Protein AF-A0A5B0G211-F1 (afdb_monomer_lite)

Structure (mmCIF, N/CA/C/O backbone):
data_AF-A0A5B0G211-F1
#
_entry.id   AF-A0A5B0G211-F1
#
loop_
_atom_site.group_PDB
_atom_site.id
_atom_site.type_symbol
_atom_site.label_atom_id
_atom_site.label_alt_id
_at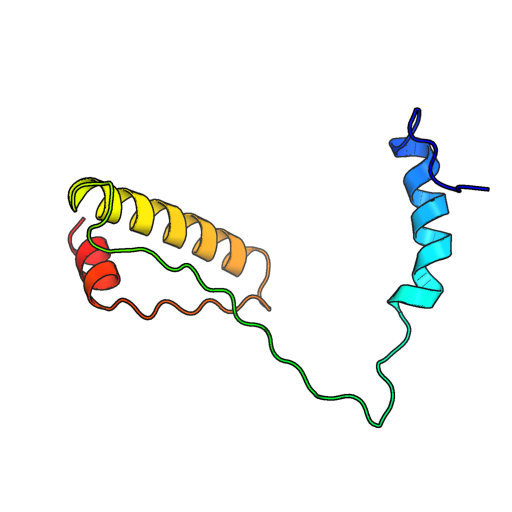om_site.label_comp_id
_atom_site.label_asym_id
_atom_site.label_entity_id
_atom_site.label_seq_id
_atom_site.pdbx_PDB_ins_code
_atom_site.Cartn_x
_atom_site.Cartn_y
_atom_site.Cartn_z
_atom_site.occupancy
_atom_site.B_iso_or_equiv
_atom_site.auth_seq_id
_atom_site.auth_comp_id
_atom_site.auth_asym_id
_atom_site.auth_atom_id
_atom_site.pdbx_PDB_model_num
ATOM 1 N N . MET A 1 1 ? 22.307 7.176 -25.253 1.00 54.75 1 MET A N 1
ATOM 2 C CA . MET A 1 1 ? 21.223 7.996 -25.826 1.00 54.75 1 MET A CA 1
ATOM 3 C C . MET A 1 1 ? 19.943 7.489 -25.202 1.00 54.75 1 MET A C 1
ATOM 5 O O . MET A 1 1 ? 19.738 6.282 -25.233 1.00 54.75 1 MET A O 1
ATOM 9 N N . ASP A 1 2 ? 19.187 8.359 -24.540 1.00 81.38 2 ASP A N 1
ATOM 10 C CA . ASP A 1 2 ? 17.922 7.975 -23.911 1.00 81.38 2 ASP A CA 1
ATOM 11 C C . ASP A 1 2 ? 16.905 7.593 -25.000 1.00 81.38 2 ASP A C 1
ATOM 13 O O . ASP A 1 2 ? 16.840 8.247 -26.041 1.00 81.38 2 ASP A O 1
ATOM 17 N N . ARG A 1 3 ? 16.187 6.483 -24.806 1.00 88.50 3 ARG A N 1
ATOM 18 C CA . ARG A 1 3 ? 15.152 5.984 -25.733 1.00 88.50 3 ARG A CA 1
ATOM 19 C C . ARG A 1 3 ? 13.772 6.538 -25.393 1.00 88.50 3 ARG A C 1
ATOM 21 O O . ARG A 1 3 ? 12.847 6.351 -26.179 1.00 88.50 3 ARG A O 1
ATOM 28 N N . LEU A 1 4 ? 13.650 7.195 -24.243 1.00 94.31 4 LEU A N 1
ATOM 29 C CA . LEU A 1 4 ? 12.492 7.974 -23.856 1.00 94.31 4 LEU A CA 1
ATOM 30 C C . LEU A 1 4 ? 12.718 9.434 -24.265 1.00 94.31 4 LEU A C 1
ATOM 32 O O . LEU A 1 4 ? 13.676 10.069 -23.828 1.00 94.31 4 LEU A O 1
ATOM 36 N N . ASP A 1 5 ? 11.822 9.971 -25.087 1.00 94.56 5 ASP A N 1
ATOM 37 C CA . ASP A 1 5 ? 11.748 11.408 -25.334 1.00 94.56 5 ASP A CA 1
ATOM 38 C C . ASP A 1 5 ? 10.810 12.032 -24.297 1.00 94.56 5 ASP A C 1
ATOM 40 O O . ASP A 1 5 ? 9.620 11.721 -24.247 1.00 94.56 5 ASP A O 1
ATOM 44 N N . LEU A 1 6 ? 11.339 12.918 -23.454 1.00 93.50 6 LEU A N 1
ATOM 45 C CA . LEU A 1 6 ? 10.555 13.593 -22.417 1.00 93.50 6 LEU A CA 1
ATOM 46 C C . LEU A 1 6 ? 9.543 14.594 -22.989 1.00 93.50 6 LEU A C 1
ATOM 48 O O . LEU A 1 6 ? 8.582 14.938 -22.301 1.00 93.50 6 LEU A O 1
ATOM 52 N N . PHE A 1 7 ? 9.736 15.047 -24.228 1.00 95.38 7 PHE A N 1
ATOM 53 C CA . PHE A 1 7 ? 8.795 15.920 -24.925 1.00 95.38 7 PHE A CA 1
ATOM 54 C C . PHE A 1 7 ? 7.752 15.139 -25.732 1.00 95.38 7 PHE A C 1
ATOM 56 O O . PHE A 1 7 ? 6.742 15.720 -26.127 1.00 95.38 7 PHE A O 1
ATOM 63 N N . ASP A 1 8 ? 7.950 13.831 -25.922 1.00 95.50 8 ASP A N 1
ATOM 64 C CA . ASP A 1 8 ? 6.996 12.937 -26.579 1.00 95.50 8 ASP A CA 1
ATOM 65 C C . ASP A 1 8 ? 7.008 11.532 -25.952 1.00 95.50 8 ASP A C 1
ATOM 67 O O . ASP A 1 8 ? 7.412 10.518 -26.533 1.00 95.50 8 ASP A O 1
ATOM 71 N N . VAL A 1 9 ? 6.559 11.481 -24.699 1.00 95.19 9 VAL A N 1
ATOM 72 C CA . VAL A 1 9 ? 6.549 10.252 -23.896 1.00 95.19 9 VAL A CA 1
ATOM 73 C C . VAL A 1 9 ? 5.642 9.190 -24.511 1.00 95.19 9 VAL A C 1
ATOM 75 O O . VAL A 1 9 ? 5.977 8.009 -24.484 1.00 95.19 9 VAL A O 1
ATOM 78 N N . ILE A 1 10 ? 4.490 9.580 -25.062 1.00 96.56 10 ILE A N 1
ATOM 79 C CA . ILE A 1 10 ? 3.498 8.620 -25.563 1.00 96.56 10 ILE A CA 1
ATOM 80 C C . ILE A 1 10 ? 4.072 7.835 -26.746 1.00 96.56 10 ILE A C 1
ATOM 82 O O . ILE A 1 10 ? 3.958 6.608 -26.761 1.00 96.56 10 ILE A O 1
ATOM 86 N N . SER A 1 11 ? 4.711 8.513 -27.707 1.00 95.94 11 SER A N 1
ATOM 87 C CA . SER A 1 11 ? 5.265 7.841 -28.887 1.00 95.94 11 SER A CA 1
ATOM 88 C C . SER A 1 11 ? 6.531 7.039 -28.563 1.00 95.94 11 SER A C 1
ATOM 90 O O . SER A 1 11 ? 6.724 5.941 -29.092 1.00 95.94 11 SER A O 1
ATOM 92 N N . SER A 1 12 ? 7.370 7.537 -27.648 1.00 96.25 12 SER A N 1
ATOM 93 C CA . SER A 1 12 ? 8.661 6.924 -27.315 1.00 96.25 12 SER A CA 1
ATOM 94 C C . SER A 1 12 ? 8.582 5.822 -26.245 1.00 96.25 12 SER A C 1
ATOM 96 O O . SER A 1 12 ? 9.463 4.959 -26.177 1.00 96.25 12 SER A O 1
ATOM 98 N N . ALA A 1 13 ? 7.503 5.759 -25.452 1.00 95.81 13 ALA A N 1
ATOM 99 C CA . ALA A 1 13 ? 7.363 4.804 -24.348 1.00 95.81 13 ALA A CA 1
ATOM 100 C C . ALA A 1 13 ? 7.486 3.336 -24.779 1.00 95.81 13 ALA A C 1
ATOM 102 O O . ALA A 1 13 ? 8.069 2.533 -24.050 1.00 95.81 13 ALA A O 1
ATOM 103 N N . SER A 1 14 ? 6.947 2.958 -25.945 1.00 96.00 14 SER A N 1
ATOM 104 C CA . SER A 1 14 ? 7.037 1.568 -26.411 1.00 96.00 14 SER A CA 1
ATOM 105 C C . SER A 1 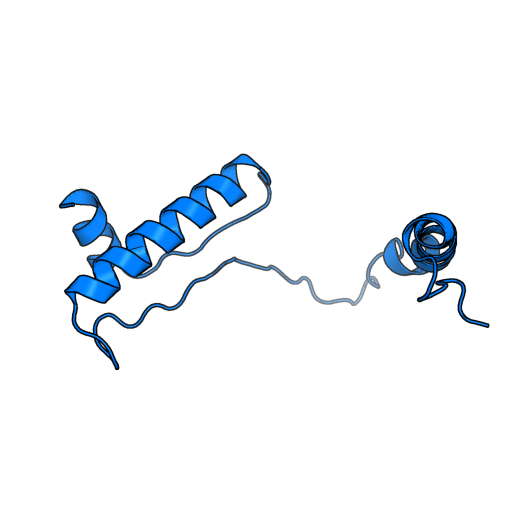14 ? 8.485 1.156 -26.673 1.00 96.00 14 SER A C 1
ATOM 107 O O . SER A 1 14 ? 8.882 0.060 -26.284 1.00 96.00 14 SER A O 1
ATOM 109 N N . ALA A 1 15 ? 9.286 2.037 -27.280 1.00 95.12 15 ALA A N 1
ATOM 110 C CA . ALA A 1 15 ? 10.694 1.769 -27.553 1.00 95.12 15 ALA A CA 1
ATOM 111 C C . ALA A 1 15 ? 11.495 1.630 -26.251 1.00 95.12 15 ALA A C 1
ATOM 113 O O . ALA A 1 15 ? 12.269 0.686 -26.102 1.00 95.12 15 ALA A O 1
ATOM 114 N N . ALA A 1 16 ? 11.249 2.508 -25.274 1.00 95.00 16 ALA A N 1
ATOM 115 C CA . ALA A 1 16 ? 11.866 2.407 -23.954 1.00 95.00 16 ALA A CA 1
ATOM 116 C C . ALA A 1 16 ? 11.488 1.097 -23.228 1.00 95.00 16 ALA A C 1
ATOM 118 O O . ALA A 1 16 ? 12.354 0.435 -22.655 1.00 95.00 16 ALA A O 1
ATOM 119 N N . ARG A 1 17 ? 10.217 0.665 -23.291 1.00 95.44 17 ARG A N 1
ATOM 120 C CA 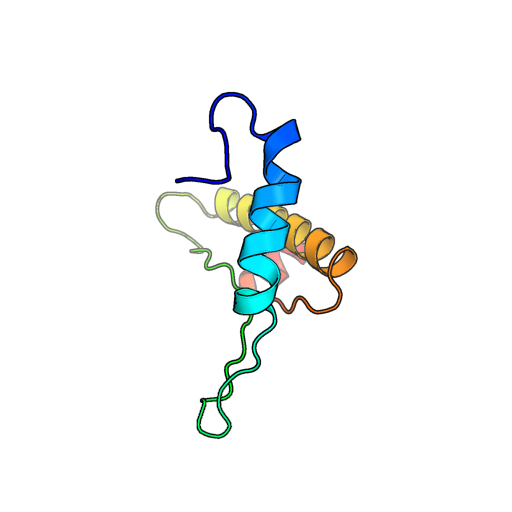. ARG A 1 17 ? 9.778 -0.618 -22.705 1.00 95.44 17 ARG A CA 1
ATOM 121 C C . ARG A 1 17 ? 10.462 -1.817 -23.357 1.00 95.44 17 ARG A C 1
ATOM 123 O O . ARG A 1 17 ? 10.856 -2.734 -22.641 1.00 95.44 17 ARG A O 1
ATOM 130 N N . SER A 1 18 ? 10.619 -1.812 -24.681 1.00 95.62 18 SER A N 1
ATOM 131 C CA . SER A 1 18 ? 11.307 -2.891 -25.401 1.00 95.62 18 SER A CA 1
ATOM 132 C C . SER A 1 18 ? 12.760 -3.056 -24.957 1.00 95.62 18 SER A C 1
ATOM 134 O O . SER A 1 18 ? 13.229 -4.183 -24.837 1.00 95.62 18 SER A O 1
ATOM 136 N N . GLU A 1 19 ? 13.451 -1.959 -24.654 1.00 95.00 19 GLU A N 1
ATOM 137 C CA . GLU A 1 19 ? 14.840 -1.980 -24.174 1.00 95.00 19 GLU A CA 1
ATOM 138 C C . GLU A 1 19 ? 14.951 -2.483 -22.722 1.00 95.00 19 GLU A C 1
ATOM 140 O O . GLU A 1 19 ? 15.916 -3.155 -22.363 1.00 95.00 19 GLU A O 1
ATOM 145 N N . LEU A 1 20 ? 13.946 -2.214 -21.878 1.00 94.94 20 LEU A N 1
ATOM 146 C CA . LEU A 1 20 ? 13.910 -2.682 -20.485 1.00 94.94 20 LEU A CA 1
ATOM 147 C C . LEU A 1 20 ? 13.457 -4.141 -20.340 1.00 94.94 20 LEU A C 1
ATOM 149 O O . LEU A 1 20 ? 13.823 -4.799 -19.363 1.00 94.94 20 LEU A O 1
ATOM 153 N N . ALA A 1 21 ? 12.665 -4.657 -21.285 1.00 96.62 21 ALA A N 1
ATOM 154 C CA . ALA A 1 21 ? 12.067 -5.988 -21.197 1.00 96.62 21 ALA A CA 1
ATOM 155 C C . ALA A 1 21 ? 13.088 -7.113 -20.917 1.00 96.62 21 ALA A C 1
ATOM 157 O O . ALA A 1 21 ? 12.823 -7.922 -20.023 1.00 96.62 21 ALA A O 1
ATOM 158 N N . PRO A 1 22 ? 14.275 -7.164 -21.560 1.00 95.81 22 PRO A N 1
ATOM 159 C CA . PRO A 1 22 ? 15.284 -8.177 -21.256 1.00 95.81 22 PRO A CA 1
ATOM 160 C C . PRO A 1 22 ? 15.832 -8.093 -19.831 1.00 95.81 22 PRO A C 1
ATOM 162 O O . PRO A 1 22 ? 16.206 -9.113 -19.271 1.00 95.81 22 PRO A O 1
ATOM 165 N N . ALA A 1 23 ? 15.902 -6.904 -19.227 1.00 94.94 23 ALA A N 1
ATOM 166 C CA . ALA A 1 23 ? 16.385 -6.749 -17.856 1.00 94.94 23 ALA A CA 1
ATOM 167 C C . ALA A 1 23 ? 15.309 -7.129 -16.829 1.00 94.94 23 ALA A C 1
ATOM 169 O O . ALA A 1 23 ? 15.610 -7.823 -15.862 1.00 94.94 23 ALA A O 1
ATOM 170 N N . LEU A 1 24 ? 14.059 -6.712 -17.060 1.00 95.38 24 LEU A N 1
ATOM 171 C CA . LEU A 1 24 ? 12.936 -6.928 -16.140 1.00 95.38 24 LEU A CA 1
ATOM 172 C C . LEU A 1 24 ? 12.418 -8.372 -16.124 1.00 95.38 24 LEU A C 1
ATOM 174 O O . LEU A 1 24 ? 11.824 -8.794 -15.139 1.00 95.38 24 LEU A O 1
ATOM 178 N N . THR A 1 25 ? 12.633 -9.128 -17.202 1.00 96.50 25 THR A N 1
ATOM 179 C CA . THR A 1 25 ? 12.213 -10.538 -17.305 1.00 96.50 25 THR A CA 1
ATOM 180 C C . THR A 1 25 ? 13.258 -11.525 -16.790 1.00 96.50 25 THR A C 1
ATOM 182 O O . THR A 1 25 ? 12.992 -12.727 -16.741 1.00 96.50 25 THR A O 1
ATOM 185 N N . ARG A 1 26 ? 14.449 -11.053 -16.396 1.00 95.75 26 ARG A N 1
ATOM 186 C CA . ARG A 1 26 ? 15.480 -11.929 -15.831 1.00 95.75 26 ARG A CA 1
ATOM 187 C C . ARG A 1 26 ? 15.009 -12.482 -14.485 1.00 95.75 26 ARG A C 1
ATOM 189 O O . ARG A 1 26 ? 14.666 -11.689 -13.607 1.00 95.75 26 ARG A O 1
ATOM 196 N N . PRO A 1 27 ? 15.027 -13.812 -14.292 1.00 93.44 27 PRO A N 1
ATOM 197 C CA . PRO A 1 27 ? 14.701 -14.390 -13.000 1.00 93.44 27 PRO A CA 1
ATOM 198 C C . PRO A 1 27 ? 15.767 -14.017 -11.966 1.00 93.44 27 PRO A C 1
ATOM 200 O O . PRO A 1 27 ? 16.900 -13.654 -12.303 1.00 93.44 27 PRO A O 1
ATOM 203 N N . ALA A 1 28 ? 15.400 -14.142 -10.694 1.00 93.12 28 ALA A N 1
ATOM 204 C CA . ALA A 1 28 ? 16.361 -14.068 -9.607 1.00 93.12 28 ALA A CA 1
ATOM 205 C C . ALA A 1 28 ? 17.413 -15.188 -9.737 1.00 93.12 28 ALA A C 1
ATOM 207 O O . ALA A 1 28 ? 17.142 -16.247 -10.303 1.00 93.12 28 ALA A O 1
ATOM 208 N N . HIS A 1 29 ? 18.619 -14.950 -9.218 1.00 92.75 29 HIS A N 1
ATOM 209 C CA . HIS A 1 29 ? 19.651 -15.985 -9.131 1.00 92.75 29 HIS A CA 1
ATOM 210 C C . HIS A 1 29 ? 19.209 -17.126 -8.203 1.00 92.75 29 HIS A C 1
ATOM 212 O O . HIS A 1 29 ? 18.483 -16.882 -7.245 1.00 92.75 29 HIS A O 1
ATOM 218 N N . ASP A 1 30 ? 19.717 -18.341 -8.414 1.00 91.75 30 ASP A N 1
ATOM 219 C CA . ASP A 1 30 ? 19.357 -19.517 -7.600 1.00 91.75 30 ASP A CA 1
ATOM 220 C C . ASP A 1 30 ? 19.675 -19.353 -6.103 1.00 91.75 30 ASP A C 1
ATOM 222 O O . ASP A 1 30 ? 19.049 -19.974 -5.250 1.00 91.75 30 ASP A O 1
ATOM 226 N N . SER A 1 31 ? 20.648 -18.500 -5.772 1.00 95.31 31 SER A N 1
ATOM 227 C CA . SER A 1 31 ? 21.025 -18.157 -4.397 1.00 95.31 31 SER A CA 1
ATOM 228 C C . SER A 1 31 ? 20.240 -16.978 -3.809 1.00 95.31 31 SER A C 1
ATOM 230 O O . SER A 1 31 ? 20.533 -16.547 -2.692 1.00 95.31 31 SER A O 1
ATOM 232 N N . ALA A 1 32 ? 19.287 -16.409 -4.549 1.00 95.31 32 ALA A N 1
ATOM 233 C CA . ALA A 1 32 ? 18.527 -15.254 -4.098 1.00 95.31 32 ALA A CA 1
ATOM 234 C C . ALA A 1 32 ? 17.561 -15.617 -2.961 1.00 95.31 32 ALA A C 1
ATOM 236 O O . ALA A 1 32 ? 16.991 -16.706 -2.902 1.00 95.31 32 ALA A O 1
ATOM 237 N N . GLN A 1 33 ? 17.341 -14.659 -2.062 1.00 95.50 33 GLN A N 1
ATOM 238 C CA . GLN A 1 33 ? 16.366 -14.795 -0.989 1.00 95.50 33 GLN A CA 1
ATOM 239 C C . GLN A 1 33 ? 14.936 -14.785 -1.547 1.00 95.50 33 GLN A C 1
ATOM 241 O O . GLN A 1 33 ? 14.597 -13.979 -2.413 1.00 95.50 33 GLN A O 1
ATOM 246 N N . THR A 1 34 ? 14.066 -15.631 -0.993 1.00 94.19 34 THR A N 1
ATOM 247 C CA . THR A 1 34 ? 12.620 -15.526 -1.223 1.00 94.19 34 THR A CA 1
ATOM 248 C C . THR A 1 34 ? 12.055 -14.355 -0.424 1.00 94.19 34 THR A C 1
ATOM 250 O O . THR A 1 34 ? 12.177 -14.314 0.802 1.00 94.19 34 THR A O 1
ATOM 253 N N . MET A 1 35 ? 11.437 -13.402 -1.118 1.00 93.19 35 MET A N 1
ATOM 254 C CA . MET A 1 35 ? 10.784 -12.242 -0.517 1.00 93.19 35 MET A CA 1
ATOM 255 C C . MET A 1 35 ? 9.272 -12.342 -0.697 1.00 93.19 35 MET A C 1
ATOM 257 O O . MET A 1 35 ? 8.795 -12.703 -1.770 1.00 93.19 35 MET A O 1
ATOM 261 N N . THR A 1 36 ? 8.535 -11.955 0.337 1.00 94.94 36 THR A N 1
ATOM 262 C CA . THR A 1 36 ? 7.078 -11.804 0.292 1.00 94.94 36 THR A CA 1
ATOM 263 C C . THR A 1 36 ? 6.731 -10.352 0.585 1.00 94.94 36 THR A C 1
ATOM 265 O O . THR A 1 36 ? 7.405 -9.703 1.387 1.00 94.94 36 THR A O 1
ATOM 268 N N . ALA A 1 37 ? 5.677 -9.845 -0.049 1.00 95.06 37 ALA A N 1
ATOM 269 C CA . ALA A 1 37 ? 5.146 -8.512 0.194 1.00 95.06 37 ALA A CA 1
ATOM 270 C C . ALA A 1 37 ? 3.688 -8.607 0.657 1.00 95.06 37 ALA A C 1
ATOM 272 O O . ALA A 1 37 ? 2.931 -9.441 0.167 1.00 95.06 37 ALA A O 1
ATOM 273 N N . ILE A 1 38 ? 3.314 -7.754 1.610 1.00 96.62 38 ILE A N 1
ATOM 274 C CA . ILE A 1 38 ? 1.948 -7.628 2.122 1.00 96.62 38 ILE A CA 1
ATOM 275 C C . ILE A 1 38 ? 1.629 -6.136 2.201 1.00 96.62 38 ILE A C 1
ATOM 277 O O . ILE A 1 38 ? 2.419 -5.356 2.737 1.00 96.62 38 ILE A O 1
ATOM 281 N N . GLY A 1 39 ? 0.478 -5.736 1.667 1.00 96.31 39 GLY A N 1
ATOM 282 C CA . GLY A 1 39 ? -0.039 -4.383 1.807 1.00 96.31 39 GLY A CA 1
ATOM 283 C C . GLY A 1 39 ? -0.416 -4.093 3.258 1.00 96.31 39 GLY A C 1
ATOM 284 O O . GLY A 1 39 ? -1.015 -4.923 3.935 1.00 96.31 39 GLY A O 1
ATOM 285 N N . HIS A 1 40 ? -0.092 -2.902 3.746 1.00 97.31 40 HIS A N 1
ATOM 286 C CA . HIS A 1 40 ? -0.431 -2.480 5.100 1.00 97.31 40 HIS A CA 1
ATOM 287 C C . HIS A 1 40 ? -0.706 -0.978 5.130 1.00 97.31 40 HIS A C 1
ATOM 289 O O . HIS A 1 40 ? -0.053 -0.206 4.426 1.00 97.31 40 HIS A O 1
ATOM 295 N N . ALA A 1 41 ? -1.658 -0.561 5.962 1.00 96.50 41 ALA A N 1
ATOM 296 C CA . ALA A 1 41 ? -1.889 0.842 6.264 1.00 96.50 41 ALA A CA 1
ATOM 297 C C . ALA A 1 41 ? -1.873 1.040 7.777 1.00 96.50 41 ALA A C 1
ATOM 299 O O . ALA A 1 41 ? -2.794 0.625 8.483 1.00 96.50 41 ALA A O 1
ATOM 300 N N . HIS A 1 42 ? -0.825 1.702 8.257 1.00 96.50 42 HIS A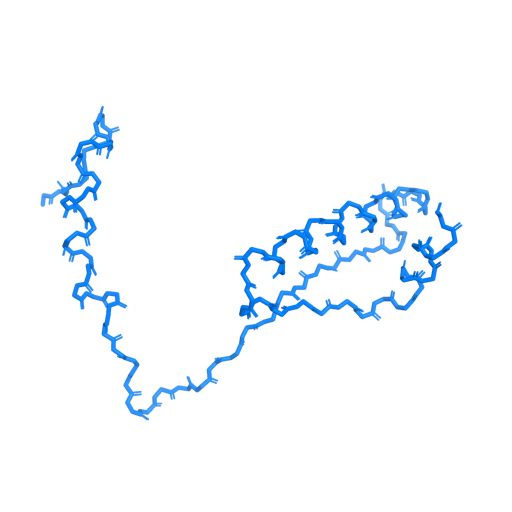 N 1
ATOM 301 C CA . HIS A 1 42 ? -0.763 2.147 9.638 1.00 96.50 42 HIS A CA 1
ATOM 302 C C . HIS A 1 42 ? -1.673 3.363 9.815 1.00 96.50 42 HIS A C 1
ATOM 304 O O . HIS A 1 42 ? -1.548 4.353 9.089 1.00 96.50 42 HIS A O 1
ATOM 310 N N . ILE A 1 43 ? -2.594 3.291 10.772 1.00 97.25 43 ILE A N 1
ATOM 311 C CA . ILE A 1 43 ? -3.485 4.396 11.122 1.00 97.25 43 ILE A CA 1
ATOM 312 C C . ILE A 1 43 ? -3.417 4.575 12.633 1.00 97.25 43 ILE A C 1
ATOM 314 O O . ILE A 1 43 ? -3.789 3.684 13.390 1.00 97.25 43 ILE A O 1
ATOM 318 N N . ASP A 1 44 ? -2.975 5.741 13.090 1.00 97.19 44 ASP A N 1
ATOM 319 C CA . ASP A 1 44 ? -3.041 6.060 14.512 1.00 97.19 44 ASP A CA 1
ATOM 320 C C . ASP A 1 44 ? -4.483 6.358 14.925 1.00 97.19 44 ASP A C 1
ATOM 322 O O . ASP A 1 44 ? -5.164 7.191 14.314 1.00 97.19 44 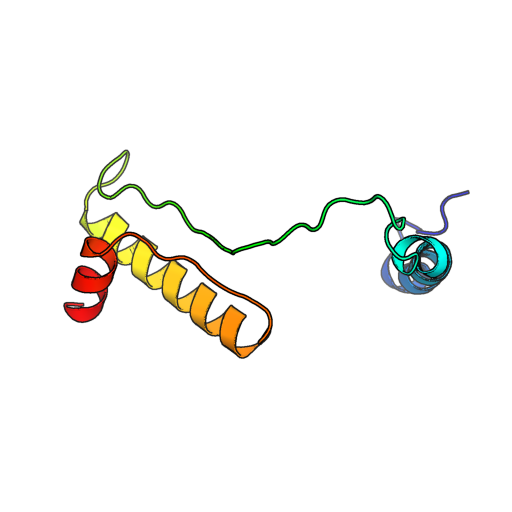ASP A O 1
ATOM 326 N N . SER A 1 45 ? -4.939 5.700 15.996 1.00 96.25 45 SER A N 1
ATOM 327 C CA . SER A 1 45 ? -6.297 5.885 16.517 1.00 96.25 45 SER A CA 1
ATOM 328 C C . SER A 1 45 ? -6.553 7.329 16.938 1.00 96.25 45 SER A C 1
ATOM 330 O O . SER A 1 45 ? -7.580 7.896 16.577 1.00 96.25 45 SER A O 1
ATOM 332 N N . ALA A 1 46 ? -5.604 7.939 17.646 1.00 95.06 46 ALA A N 1
ATOM 333 C CA . ALA A 1 46 ? -5.600 9.354 17.988 1.00 95.06 46 ALA A CA 1
ATOM 334 C C . ALA A 1 46 ? -4.158 9.865 17.935 1.00 95.06 46 ALA A C 1
ATOM 336 O O . ALA A 1 46 ? -3.291 9.356 18.642 1.00 95.06 46 ALA A O 1
ATOM 337 N N . TRP A 1 47 ? -3.911 10.863 17.090 1.00 94.31 47 TRP A N 1
ATOM 338 C CA . TRP A 1 47 ? -2.606 11.515 16.965 1.00 94.31 47 TRP A CA 1
ATOM 339 C C . TRP A 1 47 ? -2.815 13.022 16.802 1.00 94.31 47 TRP A C 1
ATOM 341 O O . TRP A 1 47 ? -3.316 13.674 17.712 1.00 94.31 47 TRP A O 1
ATOM 351 N N . LEU A 1 48 ? -2.536 13.583 15.626 1.00 97.75 48 LEU A N 1
ATOM 352 C CA . LEU A 1 48 ? -2.784 14.995 15.314 1.00 97.75 48 LEU A CA 1
ATOM 353 C C . LEU A 1 48 ? -4.238 15.268 14.872 1.00 97.75 48 LEU A C 1
ATOM 355 O O . LEU A 1 48 ? -4.522 16.283 14.239 1.00 97.75 48 LEU A O 1
ATOM 359 N N . TRP A 1 49 ? -5.165 14.350 15.162 1.00 97.94 49 TRP A N 1
ATOM 360 C CA . TRP A 1 49 ? -6.584 14.443 14.814 1.00 97.94 49 TRP A CA 1
ATOM 361 C C . TRP A 1 49 ? -7.465 13.700 15.832 1.00 97.94 49 TRP A C 1
ATOM 363 O O . TRP A 1 49 ? -7.006 12.741 16.458 1.00 97.94 49 TRP A O 1
ATOM 373 N N . PRO A 1 50 ? -8.739 14.107 15.995 1.00 97.50 50 PRO A N 1
ATOM 374 C CA . PRO A 1 50 ? -9.670 13.425 16.891 1.00 97.50 50 PRO A CA 1
ATOM 375 C C . PRO A 1 50 ? -10.147 12.080 16.317 1.00 97.50 50 PRO A C 1
ATOM 377 O O . PRO A 1 50 ? -10.114 11.869 15.105 1.00 97.50 50 PRO A O 1
ATOM 380 N N . LEU A 1 51 ? -10.692 11.205 17.175 1.00 97.19 51 LEU A N 1
ATOM 381 C CA . LEU A 1 51 ? -11.180 9.861 16.806 1.00 97.19 51 LEU A CA 1
ATOM 382 C C . LEU A 1 51 ? -12.158 9.859 15.620 1.00 97.19 51 LEU A C 1
ATOM 384 O O . LEU A 1 51 ? -12.085 8.986 14.758 1.00 97.19 51 LEU A O 1
ATOM 388 N N . ARG A 1 52 ? -13.037 10.867 15.532 1.00 96.81 52 ARG A N 1
ATOM 389 C CA . ARG A 1 52 ? -13.978 11.007 14.407 1.00 96.81 52 ARG A CA 1
ATOM 390 C C . ARG A 1 52 ? -13.273 11.087 13.049 1.00 96.81 52 ARG A C 1
ATOM 392 O O . ARG A 1 52 ? -13.826 10.649 12.050 1.00 96.81 52 ARG A O 1
ATOM 399 N N . GLU A 1 53 ? -12.056 11.632 12.994 1.00 98.00 53 GLU A N 1
ATOM 400 C CA . GLU A 1 53 ? -11.267 11.634 11.758 1.00 98.00 53 GLU A CA 1
ATOM 401 C C . GLU A 1 53 ? -10.660 10.270 11.466 1.00 98.00 53 GLU A C 1
ATOM 403 O O . GLU A 1 53 ? -10.587 9.881 10.304 1.00 98.00 53 GLU A O 1
ATOM 408 N N . THR A 1 54 ? -10.258 9.526 12.495 1.00 97.62 54 THR A N 1
ATOM 409 C CA . THR A 1 54 ? -9.769 8.156 12.328 1.00 97.62 54 THR A CA 1
ATOM 410 C C . THR A 1 54 ? -10.840 7.269 11.715 1.00 97.62 54 THR A C 1
ATOM 412 O O . THR A 1 54 ? -10.541 6.613 10.725 1.00 97.62 54 THR A O 1
ATOM 415 N N . ARG A 1 55 ? -12.088 7.307 12.206 1.00 97.50 55 ARG A N 1
ATOM 416 C CA . ARG A 1 55 ? -13.196 6.523 11.620 1.00 97.50 55 ARG A CA 1
ATOM 417 C C . ARG A 1 55 ? -13.341 6.787 10.115 1.00 97.50 55 ARG A C 1
ATOM 419 O O . ARG A 1 55 ? -13.292 5.863 9.308 1.00 97.50 55 ARG A O 1
ATOM 426 N N . ARG A 1 56 ? -13.335 8.065 9.710 1.00 97.62 56 ARG A N 1
ATOM 427 C CA . ARG A 1 56 ? -13.364 8.465 8.287 1.00 97.62 56 ARG A CA 1
ATOM 428 C C . ARG A 1 56 ? -12.142 7.995 7.493 1.00 97.62 56 ARG A C 1
ATOM 430 O O . ARG A 1 56 ? -12.269 7.611 6.331 1.00 97.62 56 ARG A O 1
ATOM 437 N N . LYS A 1 57 ? -10.945 8.044 8.087 1.00 97.50 57 LYS A N 1
ATOM 438 C CA . LYS A 1 57 ? -9.708 7.559 7.453 1.00 97.50 57 LYS A CA 1
ATOM 439 C C . LYS A 1 57 ? -9.743 6.051 7.248 1.00 97.50 57 LYS A C 1
ATOM 441 O O . LYS A 1 57 ? -9.424 5.605 6.152 1.00 97.50 57 LYS A O 1
ATOM 446 N N . VAL A 1 58 ? -10.158 5.301 8.264 1.00 97.88 58 VAL A N 1
ATOM 447 C CA . VAL A 1 58 ? -10.304 3.845 8.213 1.00 97.88 58 VAL A CA 1
ATOM 448 C C . VAL A 1 58 ? -11.276 3.458 7.096 1.00 97.88 58 VAL A C 1
ATOM 450 O O . VAL A 1 58 ? -10.887 2.695 6.215 1.00 97.88 58 VAL A O 1
ATOM 453 N N . ALA A 1 59 ? -12.471 4.058 7.049 1.00 97.50 59 ALA A N 1
ATOM 454 C CA . ALA A 1 59 ? -13.469 3.781 6.010 1.00 97.50 59 ALA A CA 1
ATOM 455 C C . ALA A 1 59 ? -12.933 4.011 4.592 1.00 97.50 59 ALA A C 1
ATOM 457 O O . ALA A 1 59 ? -13.055 3.145 3.722 1.00 97.50 59 ALA A O 1
ATOM 458 N N . ARG A 1 60 ? -12.262 5.146 4.357 1.00 97.94 60 ARG A N 1
ATOM 459 C CA . ARG A 1 60 ? -11.657 5.440 3.050 1.00 97.94 60 ARG A CA 1
ATOM 460 C C . ARG A 1 60 ? -10.525 4.475 2.696 1.00 97.94 60 ARG A C 1
ATOM 462 O O . ARG A 1 60 ? -10.424 4.063 1.545 1.00 97.94 60 ARG A O 1
ATOM 469 N N . THR A 1 61 ? -9.677 4.119 3.659 1.00 97.88 61 THR A N 1
ATOM 470 C CA . THR A 1 61 ? -8.583 3.168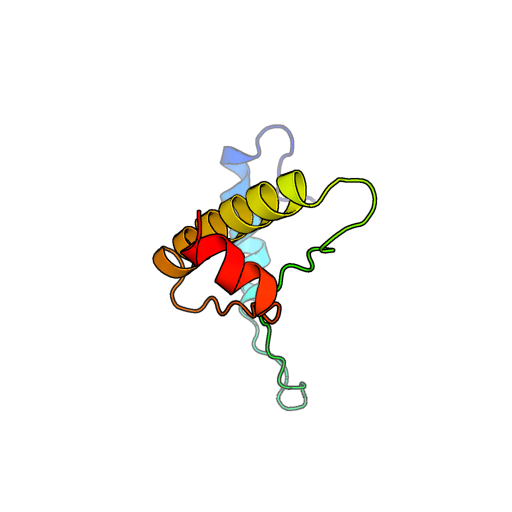 3.434 1.00 97.88 61 THR A CA 1
ATOM 471 C C . THR A 1 61 ? -9.128 1.797 3.060 1.00 97.88 61 THR A C 1
ATOM 473 O O . THR A 1 61 ? -8.714 1.258 2.038 1.00 97.88 61 THR A O 1
ATOM 476 N N . ILE A 1 62 ? -10.078 1.257 3.827 1.00 97.12 62 ILE A N 1
ATOM 477 C CA . ILE A 1 62 ? -10.640 -0.070 3.554 1.00 97.12 62 ILE A CA 1
ATOM 478 C C . ILE A 1 62 ? -11.408 -0.090 2.232 1.00 97.12 62 ILE A C 1
ATOM 480 O O . ILE A 1 62 ? -11.207 -1.013 1.453 1.00 97.12 62 ILE A O 1
ATOM 484 N N . SER A 1 63 ? -12.169 0.958 1.904 1.00 96.88 63 SER A N 1
ATOM 485 C CA . SER A 1 63 ? -12.840 1.060 0.595 1.00 96.88 63 SER A CA 1
ATOM 486 C C . SER A 1 63 ? -11.849 0.974 -0.574 1.00 96.88 63 SER A C 1
ATOM 488 O O . SER A 1 63 ? -12.072 0.240 -1.534 1.00 96.88 63 SER A O 1
ATOM 490 N N . ASN A 1 64 ? -10.713 1.675 -0.477 1.00 97.56 64 ASN A N 1
ATOM 491 C CA . ASN A 1 64 ? -9.670 1.618 -1.502 1.00 97.56 64 ASN A CA 1
ATOM 492 C C . ASN A 1 64 ? -8.984 0.247 -1.561 1.00 97.56 64 ASN A C 1
ATOM 494 O O . ASN A 1 64 ? -8.667 -0.221 -2.651 1.00 97.56 64 ASN A O 1
ATOM 498 N N . GLN A 1 65 ? -8.737 -0.388 -0.410 1.00 97.50 65 GLN A N 1
ATOM 499 C CA . GLN A 1 65 ? -8.120 -1.715 -0.371 1.00 97.50 65 GLN A CA 1
ATOM 500 C C . GLN A 1 65 ? -9.043 -2.784 -0.953 1.00 97.50 65 GLN A C 1
ATOM 502 O O . GLN A 1 65 ? -8.564 -3.612 -1.715 1.00 97.50 65 GLN A O 1
ATOM 507 N N . LEU A 1 66 ? -10.348 -2.735 -0.672 1.00 96.19 66 LEU A N 1
ATOM 508 C CA . LEU A 1 66 ? -11.323 -3.643 -1.281 1.00 96.19 66 LEU A CA 1
ATOM 509 C C . LEU A 1 66 ? -11.330 -3.502 -2.806 1.00 96.19 66 LEU A C 1
ATOM 511 O O . LEU A 1 66 ? -11.175 -4.495 -3.504 1.00 96.19 66 LEU A O 1
ATOM 515 N N . ASN A 1 67 ? -11.370 -2.269 -3.323 1.00 97.38 67 ASN A N 1
ATOM 516 C CA . ASN A 1 67 ? -11.287 -2.043 -4.766 1.00 97.38 67 ASN A CA 1
ATOM 517 C C . ASN A 1 67 ? -9.968 -2.563 -5.375 1.00 97.38 67 ASN A C 1
ATOM 519 O O . ASN A 1 67 ? -9.968 -3.090 -6.482 1.00 97.38 67 ASN A O 1
ATOM 523 N N . LEU A 1 68 ? -8.838 -2.431 -4.668 1.00 97.06 68 LEU A N 1
ATOM 524 C CA . LEU A 1 68 ? -7.564 -2.999 -5.124 1.00 97.06 68 LEU A CA 1
ATOM 525 C C . LEU A 1 68 ? -7.611 -4.527 -5.169 1.00 97.06 68 LEU A C 1
ATOM 527 O O . LEU A 1 68 ? -7.213 -5.091 -6.181 1.00 97.06 68 LEU A O 1
ATOM 531 N N . ILE A 1 69 ? -8.131 -5.170 -4.122 1.00 97.12 69 ILE A N 1
ATOM 532 C CA . ILE A 1 69 ? -8.298 -6.630 -4.048 1.00 97.12 69 ILE A CA 1
ATOM 533 C C . ILE A 1 69 ? -9.201 -7.134 -5.183 1.00 97.12 69 ILE A C 1
ATOM 535 O O . ILE A 1 69 ? -8.901 -8.161 -5.788 1.00 97.12 69 ILE A O 1
ATOM 539 N N . ASP A 1 70 ? -10.259 -6.394 -5.524 1.00 97.06 70 ASP A N 1
ATOM 540 C CA . ASP A 1 70 ? -11.154 -6.746 -6.633 1.00 97.06 70 ASP A CA 1
ATOM 541 C C . ASP A 1 70 ? -10.443 -6.695 -7.998 1.00 97.06 70 ASP A C 1
ATOM 543 O O . ASP A 1 70 ? -10.727 -7.503 -8.884 1.00 97.06 70 ASP A O 1
ATOM 547 N N . THR A 1 71 ? -9.513 -5.750 -8.187 1.00 97.31 71 THR A N 1
ATOM 548 C CA . THR A 1 71 ? -8.790 -5.565 -9.462 1.00 97.31 71 THR A CA 1
ATOM 549 C C . THR A 1 71 ? -7.477 -6.343 -9.573 1.00 97.31 71 THR A C 1
ATOM 551 O O . THR A 1 71 ? -7.028 -6.613 -10.687 1.00 97.31 71 THR A O 1
ATOM 554 N N . ASP A 1 72 ? -6.866 -6.711 -8.447 1.00 96.62 72 ASP A N 1
ATOM 555 C CA . ASP A 1 72 ? -5.612 -7.460 -8.359 1.00 96.62 72 ASP A CA 1
ATOM 556 C C . ASP A 1 72 ? -5.753 -8.615 -7.348 1.00 96.62 72 ASP A C 1
ATOM 558 O O . ASP A 1 72 ? -5.487 -8.439 -6.155 1.00 96.62 72 ASP A O 1
ATOM 562 N N . PRO A 1 73 ? -6.136 -9.822 -7.808 1.00 93.38 73 PRO A N 1
ATOM 563 C CA . PRO A 1 73 ? -6.339 -10.978 -6.936 1.00 93.38 73 PRO A CA 1
ATOM 564 C C . PRO A 1 73 ? -5.084 -11.461 -6.195 1.00 93.38 73 PRO A C 1
ATOM 566 O O . PRO A 1 73 ? -5.201 -12.262 -5.268 1.00 93.38 73 PRO A O 1
ATOM 569 N N . ALA A 1 74 ? -3.883 -11.036 -6.611 1.00 95.88 74 ALA A N 1
ATOM 570 C CA . ALA A 1 74 ? -2.637 -11.371 -5.923 1.00 95.88 74 ALA A CA 1
ATOM 571 C C . ALA A 1 74 ? -2.345 -10.430 -4.741 1.00 95.88 74 ALA A C 1
ATOM 573 O O . ALA A 1 74 ? -1.459 -10.716 -3.930 1.00 95.88 74 ALA A O 1
ATOM 574 N N . HIS A 1 75 ? -3.073 -9.316 -4.629 1.00 96.88 75 HIS A N 1
ATOM 575 C CA . HIS A 1 75 ? -2.898 -8.345 -3.559 1.00 96.88 75 HIS A CA 1
ATOM 576 C C . HIS A 1 75 ? -3.418 -8.886 -2.224 1.00 96.88 75 HIS A C 1
ATOM 578 O O . HIS A 1 75 ? -4.569 -9.297 -2.091 1.00 96.88 75 HIS A O 1
ATOM 584 N N . ILE A 1 76 ? -2.565 -8.843 -1.201 1.00 96.94 76 ILE A N 1
ATOM 585 C CA . ILE A 1 76 ? -2.895 -9.250 0.169 1.00 96.94 76 ILE A CA 1
ATOM 586 C C . ILE A 1 76 ? -2.739 -8.032 1.070 1.00 96.94 76 ILE A C 1
ATOM 588 O O . ILE A 1 76 ? -1.686 -7.394 1.073 1.00 96.94 76 ILE A O 1
ATOM 592 N N . PHE A 1 77 ? -3.759 -7.735 1.877 1.00 97.56 77 PHE A N 1
ATOM 593 C CA . PHE A 1 77 ? -3.750 -6.607 2.804 1.00 97.56 77 PHE A CA 1
ATOM 594 C C . PHE A 1 77 ? -3.859 -7.060 4.266 1.00 97.56 77 PHE A C 1
ATOM 596 O O . PHE A 1 77 ? -4.767 -7.801 4.636 1.00 97.56 77 PHE A O 1
ATOM 603 N N . ALA A 1 78 ? -2.947 -6.581 5.113 1.00 97.06 78 ALA A N 1
ATOM 604 C CA . ALA A 1 78 ? -2.960 -6.800 6.552 1.00 97.06 78 ALA A CA 1
ATOM 605 C C . ALA A 1 78 ? -3.598 -5.615 7.289 1.00 97.06 78 ALA A C 1
ATOM 607 O O . ALA A 1 78 ? -3.061 -4.500 7.301 1.00 97.06 78 ALA A O 1
ATOM 608 N N . PHE A 1 79 ? -4.702 -5.896 7.986 1.00 96.12 79 PHE A N 1
ATOM 609 C CA . PHE A 1 79 ? -5.449 -4.926 8.783 1.00 96.12 79 PHE A CA 1
ATOM 610 C C . PHE A 1 79 ? -5.510 -5.342 10.266 1.00 96.12 79 PHE A C 1
ATOM 612 O O . PHE A 1 79 ? -6.457 -6.001 10.690 1.00 96.12 79 PHE A O 1
ATOM 619 N N . PRO A 1 80 ? -4.485 -5.006 11.072 1.00 91.31 80 PRO A N 1
ATOM 620 C CA . PRO A 1 80 ? -4.338 -5.552 12.426 1.00 91.31 80 PRO A CA 1
ATOM 621 C C . PRO A 1 80 ? -5.188 -4.854 13.502 1.00 91.31 80 PRO A C 1
ATOM 623 O O . PRO A 1 80 ? -5.297 -5.353 14.621 1.00 91.31 80 PRO A O 1
ATOM 626 N N . ALA A 1 81 ? -5.764 -3.684 13.220 1.00 94.00 81 ALA A N 1
ATOM 627 C CA . ALA A 1 81 ? -6.424 -2.865 14.231 1.00 94.00 81 ALA A CA 1
ATOM 628 C C . ALA A 1 81 ? -7.885 -3.292 14.456 1.00 94.00 81 ALA A C 1
ATOM 630 O O . ALA A 1 81 ? -8.804 -2.713 13.884 1.00 94.00 81 ALA A O 1
ATOM 631 N N . ALA A 1 82 ? -8.114 -4.258 15.350 1.00 96.25 82 ALA A N 1
ATOM 632 C CA . ALA A 1 82 ? -9.457 -4.776 15.652 1.00 96.25 82 ALA A CA 1
ATOM 633 C C . ALA A 1 82 ? -10.477 -3.683 16.038 1.00 96.25 82 ALA A C 1
ATOM 635 O O . ALA A 1 82 ? -11.630 -3.735 15.620 1.00 96.25 82 ALA A O 1
ATOM 636 N N . GLN A 1 83 ? -10.052 -2.652 16.780 1.00 97.00 83 GLN A N 1
ATOM 637 C CA . GLN A 1 83 ? -10.925 -1.526 17.135 1.00 97.00 83 GLN A CA 1
ATOM 638 C C . GLN A 1 83 ? -11.383 -0.729 15.906 1.00 97.00 83 GLN A C 1
ATOM 640 O O . GLN A 1 83 ? -12.486 -0.187 15.898 1.00 97.00 83 GLN A O 1
ATOM 645 N N . HIS A 1 84 ? -10.539 -0.639 14.877 1.00 97.50 84 HIS A N 1
ATOM 646 C CA . HIS A 1 84 ? -10.896 0.034 13.633 1.00 97.50 84 HIS A CA 1
ATOM 647 C C . HIS A 1 84 ? -11.912 -0.790 12.842 1.00 97.50 84 HIS A C 1
ATOM 649 O O . HIS A 1 84 ? -12.825 -0.194 12.283 1.00 97.50 84 HIS A O 1
ATOM 655 N N . SER A 1 85 ? -11.806 -2.125 12.846 1.00 96.31 85 SER A N 1
ATOM 656 C CA . SER A 1 85 ? -12.843 -3.009 12.290 1.00 96.31 85 SER A CA 1
ATOM 657 C C . SER A 1 85 ? -14.178 -2.830 13.011 1.00 96.31 85 SER A C 1
ATOM 659 O O . SER A 1 85 ? -15.190 -2.616 12.359 1.00 96.31 85 SER A O 1
ATOM 661 N N . ALA A 1 86 ? -14.171 -2.822 14.348 1.00 97.50 86 ALA A N 1
ATOM 662 C CA . ALA A 1 86 ? -15.390 -2.624 15.134 1.00 97.50 86 ALA A CA 1
ATOM 663 C C . ALA A 1 86 ? -16.079 -1.288 14.804 1.00 97.50 86 ALA A C 1
ATOM 665 O O . ALA A 1 86 ? -17.289 -1.233 14.633 1.00 97.50 86 ALA A O 1
ATOM 666 N N . TRP A 1 87 ? -15.308 -0.211 14.638 1.00 96.94 87 TRP A N 1
ATOM 667 C CA . TRP A 1 87 ? -15.863 1.083 14.236 1.00 96.94 87 TRP A CA 1
ATOM 668 C C . TRP A 1 87 ? -16.466 1.089 12.830 1.00 96.94 87 TRP A C 1
ATOM 670 O O . TRP A 1 87 ? -17.415 1.828 12.606 1.00 96.94 87 TRP A O 1
ATOM 680 N N . LEU A 1 88 ? -15.940 0.289 11.898 1.00 95.88 88 LEU A N 1
ATOM 681 C CA . LEU A 1 88 ? -16.535 0.140 10.567 1.00 95.88 88 LEU A CA 1
ATOM 682 C C . LEU A 1 88 ? -17.860 -0.617 10.594 1.00 95.88 88 LEU A C 1
ATOM 684 O O . LEU A 1 88 ? -18.708 -0.349 9.759 1.00 95.88 88 LEU A O 1
ATOM 688 N N . GLU A 1 89 ? -18.017 -1.581 11.501 1.00 95.88 89 GLU A N 1
ATOM 689 C CA . GLU A 1 89 ? -19.266 -2.339 11.650 1.00 95.88 89 GLU A CA 1
ATOM 690 C C . GLU A 1 89 ? -20.372 -1.513 12.327 1.00 95.88 89 GLU A C 1
ATOM 692 O O . GLU A 1 89 ? -21.555 -1.777 12.125 1.00 95.88 89 GLU A O 1
ATOM 697 N N . GLU A 1 90 ? -19.989 -0.530 13.145 1.00 95.44 90 GLU A N 1
ATOM 698 C CA . GLU A 1 90 ? -20.900 0.394 13.828 1.00 95.44 90 GLU A CA 1
ATOM 699 C C . GLU A 1 90 ? -21.399 1.554 12.944 1.00 95.44 90 GLU A C 1
ATOM 701 O O . GLU A 1 90 ? -22.487 2.070 13.208 1.00 95.44 90 GLU A O 1
ATOM 706 N N . ASP A 1 91 ? -20.573 2.015 11.993 1.00 89.19 91 ASP A N 1
ATOM 707 C CA . ASP A 1 91 ? -20.840 3.160 11.097 1.00 89.19 91 ASP A CA 1
ATOM 708 C C . ASP A 1 91 ? -21.701 2.773 9.881 1.00 89.19 91 ASP A C 1
ATOM 710 O O . ASP A 1 91 ? -22.583 3.589 9.516 1.00 89.19 91 ASP A O 1
#

pLDDT: mean 95.26, std 4.86, range [54.75, 98.0]

Foldseek 3Di:
DDQADPVCRPVSVVVNCVVCVVVVPDDDDPPDDDDDDAAEDDQDCDDPDHNVVSLVVLVVVVVVLVVVCVVDVVHHYDDPDVVSVVSPVVD

Sequence (91 aa):
MDRLDLFDVISSASAARSELAPALTRPAHDSAQTMTAIGHAHIDSAWLWPLRETRRKVARTISNQLNLIDTDPAHIFAFPAAQHSAWLEED

Radius of gyration: 20.65 Å; chains: 1; bounding box: 42×35×47 Å

Secondary structure (DSSP, 8-state):
--SS-TT-HHHHHHHHHHHHHHHHTPPPPTTPPP----EE----SSSSS-HHHHHHHHHHHHHHHHHHHHH-TT--EE---HHHHHHHHH-